Protein AF-A0A3M6KFP1-F1 (afdb_monomer_lite)

Radius of gyration: 14.01 Å; chains: 1; bounding box: 42×28×27 Å

Secondary structure (DSSP, 8-state):
-PPP-----SS----TT--EEEE-TTS-EEEEE-----HHHHHSHHHHHHHHHHHHHSTTHHHHHHHHHHHHTT---

Structure (mmCIF, N/CA/C/O backbone):
data_AF-A0A3M6KFP1-F1
#
_entry.id   AF-A0A3M6KFP1-F1
#
loop_
_atom_site.group_PDB
_atom_site.id
_atom_site.type_symbol
_atom_site.label_atom_id
_atom_site.label_alt_id
_atom_site.label_comp_id
_atom_site.label_asym_id
_atom_site.label_entity_id
_atom_site.label_seq_id
_atom_site.pdbx_PDB_ins_code
_atom_site.Cartn_x
_atom_site.Cartn_y
_atom_site.Cartn_z
_atom_site.occupancy
_atom_site.B_iso_or_equiv
_atom_site.auth_seq_id
_atom_site.auth_comp_id
_atom_site.auth_asym_id
_atom_site.auth_atom_id
_atom_site.pdbx_PDB_model_num
ATOM 1 N N . MET A 1 1 ? -16.225 8.010 -13.502 1.00 41.62 1 MET A N 1
ATOM 2 C CA . MET A 1 1 ? -16.185 7.201 -12.265 1.00 41.62 1 MET A CA 1
ATOM 3 C C . MET A 1 1 ? -15.562 5.870 -12.629 1.00 41.62 1 MET A C 1
ATOM 5 O O . MET A 1 1 ? -16.110 5.200 -13.495 1.00 41.62 1 MET A O 1
ATOM 9 N N . SER A 1 2 ? -14.389 5.551 -12.080 1.00 52.22 2 SER A N 1
ATOM 10 C CA . SER A 1 2 ? -13.699 4.298 -12.405 1.00 52.22 2 SER A CA 1
ATOM 11 C C . SER A 1 2 ? -14.500 3.140 -11.818 1.00 52.22 2 SER A C 1
ATOM 13 O O . SER A 1 2 ? -14.707 3.097 -10.607 1.00 52.22 2 SER A O 1
ATOM 15 N N . LYS A 1 3 ? -15.018 2.252 -12.670 1.00 62.88 3 LYS A N 1
ATOM 16 C CA . LYS A 1 3 ? -15.595 0.985 -12.219 1.00 62.88 3 LYS A CA 1
ATOM 17 C C . LYS A 1 3 ? -14.433 0.138 -11.713 1.00 62.88 3 LYS A C 1
ATOM 19 O O . LYS A 1 3 ? -13.486 -0.086 -12.456 1.00 62.88 3 LYS A O 1
ATOM 24 N N . ILE A 1 4 ? -14.488 -0.265 -10.450 1.00 76.38 4 ILE A N 1
ATOM 25 C CA . ILE A 1 4 ? -13.611 -1.320 -9.943 1.00 76.38 4 ILE A CA 1
ATOM 26 C C . ILE A 1 4 ? -13.987 -2.581 -10.721 1.00 76.38 4 ILE A C 1
ATOM 28 O O . ILE A 1 4 ? -15.164 -2.948 -10.741 1.00 76.38 4 ILE A O 1
ATOM 32 N N . ASP A 1 5 ? -13.016 -3.188 -11.395 1.00 79.62 5 ASP A N 1
ATOM 33 C CA . ASP A 1 5 ? -13.206 -4.469 -12.064 1.00 79.62 5 ASP A CA 1
ATOM 34 C C . ASP A 1 5 ? -12.980 -5.587 -11.044 1.00 79.62 5 ASP A C 1
ATOM 36 O O . ASP A 1 5 ? -11.865 -5.798 -10.569 1.00 79.62 5 ASP A O 1
ATOM 40 N N . LEU A 1 6 ? -14.067 -6.230 -10.615 1.00 80.75 6 LEU A N 1
ATOM 41 C CA . LEU A 1 6 ? -14.006 -7.318 -9.645 1.00 80.75 6 LEU A CA 1
ATOM 42 C C . LEU A 1 6 ? -13.858 -8.636 -10.398 1.00 80.75 6 LEU A C 1
ATOM 44 O O . LEU A 1 6 ? -14.804 -9.102 -11.031 1.00 80.75 6 LEU A O 1
ATOM 48 N N . GLN A 1 7 ? -12.684 -9.247 -10.280 1.00 82.81 7 GLN A N 1
ATOM 49 C CA . GLN A 1 7 ? -12.393 -10.553 -10.856 1.00 82.81 7 GLN A CA 1
ATOM 50 C C . GLN A 1 7 ? -12.177 -11.584 -9.745 1.00 82.81 7 GLN A C 1
ATOM 52 O O . GLN A 1 7 ? -11.451 -11.339 -8.781 1.00 82.81 7 GLN A O 1
ATOM 57 N N . VAL A 1 8 ? -12.821 -12.746 -9.879 1.00 87.31 8 VAL A N 1
ATOM 58 C CA . VAL A 1 8 ? -12.557 -13.926 -9.046 1.00 87.31 8 VAL A CA 1
ATOM 59 C C . VAL A 1 8 ? -11.776 -14.903 -9.911 1.00 87.31 8 VAL A C 1
ATOM 61 O O . VAL A 1 8 ? -12.332 -15.477 -10.845 1.00 87.31 8 VAL A O 1
ATOM 64 N N . ALA A 1 9 ? -10.490 -15.059 -9.618 1.00 87.81 9 ALA A N 1
ATOM 65 C CA . ALA A 1 9 ? -9.574 -15.905 -10.372 1.00 87.81 9 ALA A CA 1
ATOM 66 C C . ALA A 1 9 ? -8.803 -16.838 -9.429 1.00 87.81 9 ALA A C 1
ATOM 68 O O . ALA A 1 9 ? -8.600 -16.526 -8.255 1.00 87.81 9 ALA A O 1
ATOM 69 N N . GLU A 1 10 ? -8.369 -17.988 -9.949 1.00 88.06 10 GLU A N 1
ATOM 70 C CA . GLU A 1 10 ? -7.524 -18.938 -9.208 1.00 88.06 10 GLU A CA 1
ATOM 71 C C . GLU A 1 10 ? -6.077 -18.436 -9.061 1.00 88.06 10 GLU A C 1
ATOM 73 O O . GLU A 1 10 ? -5.362 -18.839 -8.143 1.00 88.06 10 GLU A O 1
ATOM 78 N N . SER A 1 11 ? -5.658 -17.525 -9.942 1.00 86.31 11 SER A N 1
ATOM 79 C CA . SER A 1 11 ? -4.344 -16.889 -9.948 1.00 86.31 11 SER A CA 1
ATOM 80 C C . SER A 1 11 ? -4.463 -15.376 -10.086 1.00 86.31 11 SER A C 1
ATOM 82 O O . SER A 1 11 ? -5.385 -14.871 -10.720 1.00 86.31 11 SER A O 1
ATOM 84 N N . LEU A 1 12 ? -3.499 -14.658 -9.511 1.00 86.06 12 LEU A N 1
ATOM 85 C CA . LEU A 1 12 ? -3.370 -13.214 -9.675 1.00 86.06 12 LEU A CA 1
ATOM 86 C C . LEU A 1 12 ? -2.436 -12.923 -10.851 1.00 86.06 12 LEU A C 1
ATOM 88 O O . LEU A 1 12 ? -1.304 -13.410 -10.872 1.00 8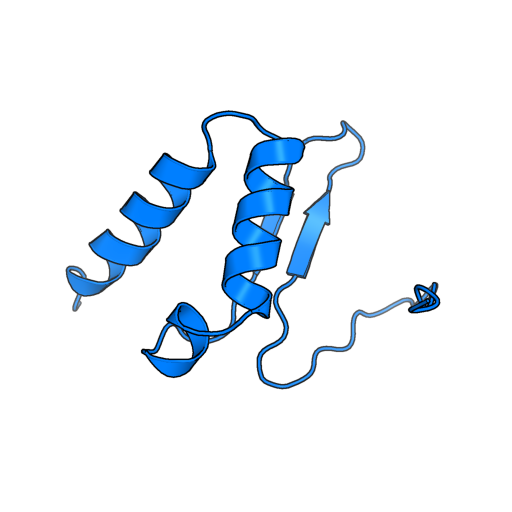6.06 12 LEU A O 1
ATOM 92 N N . GLU A 1 13 ? -2.918 -12.136 -11.805 1.00 86.62 13 GLU A N 1
ATOM 93 C CA . GLU A 1 13 ? -2.118 -11.598 -12.904 1.00 86.62 13 GLU A CA 1
ATOM 94 C C . GLU A 1 13 ? -1.636 -10.195 -12.526 1.00 86.62 13 GLU A C 1
ATOM 96 O O . GLU A 1 13 ? -2.396 -9.412 -11.958 1.00 86.62 13 GLU A O 1
ATOM 101 N N . PHE A 1 14 ? -0.364 -9.902 -12.799 1.00 86.31 14 PHE A N 1
ATOM 102 C CA . PHE A 1 14 ? 0.259 -8.618 -12.482 1.00 86.31 14 PHE A CA 1
ATOM 103 C C . PHE A 1 14 ? 0.929 -8.042 -13.722 1.00 86.31 14 PHE A C 1
ATOM 105 O O . PHE A 1 14 ? 1.660 -8.743 -14.430 1.00 86.31 14 PHE A O 1
ATOM 112 N N . GLU A 1 15 ? 0.729 -6.752 -13.936 1.00 88.81 15 GLU A N 1
ATOM 113 C CA . GLU A 1 15 ? 1.408 -5.963 -14.949 1.00 88.81 15 GLU A CA 1
ATOM 114 C C . GLU A 1 15 ? 2.664 -5.284 -14.383 1.00 88.81 15 GLU A C 1
ATOM 116 O O . GLU A 1 15 ? 2.909 -5.213 -13.173 1.00 88.81 15 GLU A O 1
ATOM 121 N N . HIS A 1 16 ? 3.517 -4.789 -15.281 1.00 83.56 16 HIS A N 1
ATOM 122 C CA . HIS A 1 16 ? 4.713 -4.069 -14.867 1.00 83.56 16 HIS A CA 1
ATOM 123 C C . HIS A 1 16 ? 4.334 -2.778 -14.132 1.00 83.56 16 HIS A C 1
ATOM 125 O O . HIS A 1 16 ? 3.700 -1.896 -14.705 1.00 83.56 16 HIS A O 1
ATOM 131 N N . GLY A 1 17 ? 4.773 -2.662 -12.878 1.00 85.44 17 GLY A N 1
ATOM 132 C CA . GLY A 1 17 ? 4.475 -1.513 -12.021 1.00 85.44 17 GLY A CA 1
ATOM 133 C C . GLY A 1 17 ? 3.329 -1.746 -11.034 1.00 85.44 17 GLY A C 1
ATOM 134 O O . GLY A 1 17 ? 3.115 -0.897 -10.168 1.00 85.44 17 GLY A O 1
ATOM 135 N N . ASP A 1 18 ? 2.639 -2.889 -11.105 1.00 89.75 18 ASP A N 1
ATOM 136 C CA . ASP A 1 18 ? 1.553 -3.199 -10.179 1.00 89.75 18 ASP A CA 1
ATOM 137 C C . ASP A 1 18 ? 2.030 -3.308 -8.731 1.00 89.75 18 ASP A C 1
ATOM 139 O O . ASP A 1 18 ? 3.071 -3.891 -8.415 1.00 89.75 18 ASP A O 1
ATOM 143 N N . ILE A 1 19 ? 1.209 -2.769 -7.832 1.00 91.00 19 ILE A N 1
ATOM 144 C CA . ILE A 1 19 ? 1.391 -2.866 -6.387 1.00 91.00 19 ILE A CA 1
ATOM 145 C C . ILE A 1 19 ? 0.229 -3.678 -5.826 1.00 91.00 19 ILE A C 1
ATOM 147 O O . ILE A 1 19 ? -0.933 -3.316 -6.007 1.00 91.00 19 ILE A O 1
ATOM 151 N N . ALA A 1 20 ? 0.542 -4.749 -5.100 1.00 90.94 20 ALA A N 1
ATOM 152 C CA . ALA A 1 20 ? -0.458 -5.633 -4.516 1.00 90.94 20 ALA A CA 1
ATOM 153 C C . ALA A 1 20 ? -0.436 -5.554 -2.991 1.00 90.94 20 ALA A C 1
ATOM 155 O O . ALA A 1 20 ? 0.618 -5.652 -2.363 1.00 90.94 20 ALA A O 1
ATOM 156 N N . ILE A 1 21 ? -1.614 -5.441 -2.383 1.00 90.06 21 ILE A N 1
ATOM 157 C CA . ILE A 1 21 ? -1.785 -5.522 -0.932 1.00 90.06 21 ILE A CA 1
ATOM 158 C C . ILE A 1 21 ? -2.661 -6.732 -0.650 1.00 90.06 21 ILE A C 1
ATOM 160 O O . ILE A 1 21 ? -3.764 -6.855 -1.175 1.00 90.06 21 ILE A O 1
ATOM 164 N N . THR A 1 22 ? -2.169 -7.631 0.191 1.00 90.44 22 THR A N 1
ATOM 165 C CA . THR A 1 22 ? -2.951 -8.780 0.653 1.00 90.44 22 THR A CA 1
ATOM 166 C C . THR A 1 22 ? -3.586 -8.452 1.996 1.00 90.44 22 THR A C 1
ATOM 168 O O . THR A 1 22 ? -2.909 -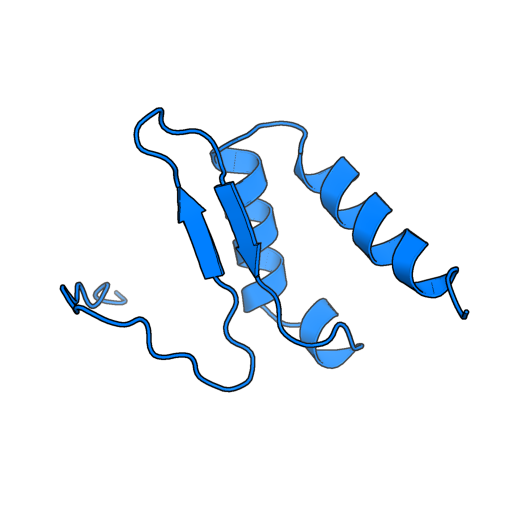7.957 2.899 1.00 90.44 22 THR A O 1
ATOM 171 N N . ILE A 1 23 ? -4.879 -8.741 2.133 1.00 89.81 23 ILE A N 1
ATOM 172 C CA . ILE A 1 23 ? -5.617 -8.620 3.393 1.00 89.81 23 ILE A CA 1
ATOM 173 C C . ILE A 1 23 ? -5.940 -10.030 3.883 1.00 89.81 23 ILE A C 1
ATOM 175 O O . ILE A 1 23 ? -6.424 -10.870 3.123 1.00 89.81 23 ILE A O 1
ATOM 179 N N . LYS A 1 24 ? -5.609 -10.310 5.141 1.00 9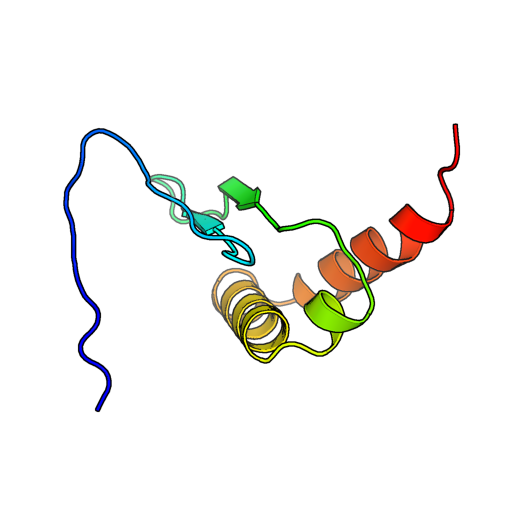1.25 24 LYS A N 1
ATOM 180 C CA . LYS A 1 24 ? -5.860 -11.602 5.782 1.00 91.25 24 LYS A CA 1
ATOM 181 C C . LYS A 1 24 ? -7.334 -11.738 6.191 1.00 91.25 24 LYS A C 1
ATOM 183 O O . LYS A 1 24 ? -8.028 -10.730 6.316 1.00 91.25 24 LYS A O 1
ATOM 188 N N . PRO A 1 25 ? -7.816 -12.964 6.479 1.00 93.00 25 PRO A N 1
ATOM 189 C CA . PRO A 1 25 ? -9.189 -13.177 6.945 1.00 93.00 25 PRO A CA 1
ATOM 190 C C . PRO A 1 25 ? -9.564 -12.414 8.227 1.00 93.00 25 PRO A C 1
ATOM 192 O O . PRO A 1 25 ? -10.741 -12.161 8.456 1.00 93.00 25 PRO A O 1
ATOM 195 N N . ASP A 1 26 ? -8.582 -12.045 9.054 1.00 89.31 26 ASP A N 1
ATOM 196 C CA . ASP A 1 26 ? -8.758 -11.253 10.280 1.00 89.31 26 ASP A CA 1
ATOM 197 C C . ASP A 1 26 ? -8.767 -9.729 10.038 1.00 89.31 26 ASP A C 1
ATOM 199 O O . ASP A 1 26 ? -8.862 -8.953 10.985 1.00 89.31 26 ASP A O 1
ATOM 203 N N . GLY A 1 27 ? -8.673 -9.290 8.779 1.00 84.31 27 GLY A N 1
ATOM 204 C CA . GLY A 1 27 ? -8.635 -7.881 8.393 1.00 84.31 27 GLY A CA 1
ATOM 205 C C . GLY A 1 27 ? -7.251 -7.235 8.489 1.00 84.31 27 GLY A C 1
ATOM 206 O O . GLY A 1 27 ? -7.100 -6.084 8.081 1.00 84.31 27 GLY A O 1
ATOM 207 N N . ALA A 1 28 ? -6.230 -7.949 8.971 1.00 85.75 28 ALA A N 1
ATOM 208 C CA . ALA A 1 28 ? -4.872 -7.425 9.029 1.00 85.75 28 ALA A CA 1
ATOM 209 C C . ALA A 1 28 ? -4.207 -7.416 7.645 1.00 85.75 28 ALA A C 1
ATOM 211 O O . ALA A 1 28 ? -4.459 -8.277 6.793 1.00 85.75 28 ALA A O 1
ATOM 212 N N . ILE A 1 29 ? -3.274 -6.485 7.438 1.00 88.44 29 ILE A N 1
ATOM 213 C CA . ILE A 1 29 ? -2.414 -6.501 6.252 1.00 88.44 29 ILE A CA 1
ATOM 214 C C . ILE A 1 29 ? -1.498 -7.732 6.325 1.00 88.44 29 ILE A C 1
ATOM 216 O O . ILE A 1 29 ? -0.814 -7.987 7.317 1.00 88.44 29 ILE A O 1
ATOM 220 N N . GLY A 1 30 ? -1.495 -8.526 5.256 1.00 87.81 30 GLY A N 1
ATOM 221 C CA . GLY A 1 30 ? -0.621 -9.682 5.097 1.00 87.81 30 GLY A CA 1
ATOM 222 C C . GLY A 1 30 ? 0.767 -9.296 4.619 1.00 87.81 30 GLY A C 1
ATOM 223 O O . GLY A 1 30 ? 1.762 -9.511 5.309 1.00 87.81 30 GLY A O 1
ATOM 224 N N . LYS A 1 31 ? 0.814 -8.781 3.395 1.00 88.75 31 LYS A N 1
ATOM 225 C CA . LYS A 1 31 ? 2.011 -8.418 2.637 1.00 88.75 31 LYS A CA 1
ATOM 226 C C . LYS A 1 31 ? 1.666 -7.294 1.673 1.00 88.75 31 LYS A C 1
ATOM 228 O O . LYS A 1 31 ? 0.572 -7.294 1.104 1.00 88.75 31 LYS A O 1
ATOM 233 N N . VAL A 1 32 ? 2.640 -6.421 1.448 1.00 88.81 32 VAL A N 1
ATOM 234 C CA . VAL A 1 32 ? 2.647 -5.440 0.363 1.00 88.81 32 VAL A CA 1
ATOM 235 C C . VAL A 1 32 ? 3.723 -5.882 -0.624 1.00 88.81 32 VAL A C 1
ATOM 237 O O . VAL A 1 32 ? 4.879 -6.053 -0.242 1.00 88.81 32 VAL A O 1
ATOM 240 N N . ILE A 1 33 ? 3.328 -6.140 -1.865 1.00 88.75 33 ILE A N 1
ATOM 241 C CA . ILE A 1 33 ? 4.199 -6.572 -2.958 1.00 88.75 33 ILE A CA 1
ATOM 242 C C . ILE A 1 33 ? 4.347 -5.377 -3.888 1.00 88.75 33 ILE A C 1
ATOM 244 O O . ILE A 1 33 ? 3.351 -4.779 -4.291 1.00 88.75 33 ILE A O 1
ATOM 248 N N . MET A 1 34 ? 5.587 -5.016 -4.191 1.00 87.00 34 MET A N 1
ATOM 249 C CA . MET A 1 34 ? 5.913 -3.810 -4.938 1.00 87.00 34 MET A CA 1
ATOM 250 C C . MET A 1 34 ? 6.828 -4.130 -6.114 1.00 87.00 34 MET A C 1
ATOM 252 O O . MET A 1 34 ? 7.633 -5.066 -6.015 1.00 87.00 34 MET A O 1
ATOM 256 N N . PRO A 1 35 ? 6.766 -3.334 -7.195 1.00 85.75 35 PRO A N 1
ATOM 257 C CA . PRO A 1 35 ? 7.783 -3.381 -8.227 1.00 85.75 35 PRO A CA 1
ATOM 258 C C . PRO A 1 35 ? 9.120 -2.897 -7.648 1.00 85.75 35 PRO A C 1
ATOM 260 O O . PRO A 1 35 ? 9.210 -2.391 -6.524 1.00 85.75 35 PRO A O 1
ATOM 263 N N . LYS A 1 36 ? 10.194 -3.069 -8.418 1.00 84.25 36 LYS A N 1
ATOM 264 C CA . LYS A 1 36 ? 11.521 -2.600 -8.017 1.00 84.25 36 LYS A CA 1
ATOM 265 C C . LYS A 1 36 ? 11.471 -1.099 -7.709 1.00 84.25 36 LYS A C 1
ATOM 267 O O . LYS A 1 36 ? 11.040 -0.309 -8.536 1.00 84.25 36 LYS A O 1
ATOM 272 N N . MET A 1 37 ? 11.962 -0.717 -6.534 1.00 80.44 37 MET A N 1
ATOM 273 C CA . MET A 1 37 ? 11.926 0.674 -6.085 1.00 80.44 37 MET A CA 1
ATOM 274 C C . MET A 1 37 ? 12.997 1.523 -6.777 1.00 80.44 37 MET A C 1
ATOM 276 O O . MET A 1 37 ? 14.152 1.577 -6.347 1.00 80.44 37 MET A O 1
ATOM 280 N N . ASP A 1 38 ? 12.593 2.215 -7.835 1.00 84.12 38 ASP A N 1
ATOM 281 C CA . ASP A 1 38 ? 13.343 3.266 -8.521 1.00 84.12 38 ASP A CA 1
ATOM 282 C C . ASP A 1 38 ? 12.686 4.649 -8.336 1.00 84.12 38 ASP A C 1
ATOM 284 O O . ASP A 1 38 ? 11.730 4.821 -7.571 1.00 84.12 38 ASP A O 1
ATOM 288 N N . GLU A 1 39 ? 13.261 5.685 -8.955 1.00 84.75 39 GLU A N 1
ATOM 289 C CA . GLU A 1 39 ? 12.712 7.045 -8.872 1.00 84.75 39 GLU A CA 1
ATOM 290 C C . GLU A 1 39 ? 11.330 7.155 -9.518 1.00 84.75 39 GLU A C 1
ATOM 292 O O . GLU A 1 39 ? 10.485 7.892 -9.012 1.00 84.75 39 GLU A O 1
ATOM 297 N N . GLU A 1 40 ? 11.079 6.409 -10.591 1.00 85.50 40 GLU A N 1
ATOM 298 C CA . GLU A 1 40 ? 9.788 6.396 -11.274 1.00 85.50 40 GLU A CA 1
ATOM 299 C C . GLU A 1 40 ? 8.695 5.847 -10.354 1.00 85.50 40 GLU A C 1
ATOM 301 O O . GLU A 1 40 ? 7.698 6.525 -10.095 1.00 85.50 40 GLU A O 1
ATOM 306 N N . THR A 1 41 ? 8.933 4.682 -9.750 1.00 84.69 41 THR A N 1
ATOM 307 C CA . THR A 1 41 ? 8.003 4.044 -8.815 1.00 84.69 41 THR A CA 1
ATOM 308 C C . THR A 1 41 ? 7.701 4.953 -7.625 1.00 84.69 41 THR A C 1
ATOM 310 O O . THR A 1 41 ? 6.535 5.141 -7.275 1.00 84.69 41 THR A O 1
ATOM 313 N N . ARG A 1 42 ? 8.719 5.592 -7.029 1.00 84.12 42 ARG A N 1
ATOM 314 C CA . ARG A 1 42 ? 8.537 6.520 -5.892 1.00 84.12 42 ARG A CA 1
ATOM 315 C C . ARG A 1 42 ? 7.726 7.763 -6.244 1.00 84.12 42 ARG A C 1
ATOM 317 O O . ARG A 1 42 ? 7.023 8.303 -5.389 1.00 84.12 42 ARG A O 1
ATOM 324 N N . ASN A 1 43 ? 7.843 8.232 -7.481 1.00 87.50 43 ASN A N 1
ATOM 325 C CA . ASN A 1 43 ? 7.126 9.407 -7.960 1.00 87.50 43 ASN A CA 1
ATOM 326 C C . ASN A 1 43 ? 5.745 9.071 -8.538 1.00 87.50 43 ASN A C 1
ATOM 328 O O . ASN A 1 43 ? 4.950 9.989 -8.751 1.00 87.50 43 ASN A O 1
ATOM 332 N N . SER A 1 44 ? 5.442 7.785 -8.737 1.00 89.75 44 SER A N 1
ATOM 333 C CA . SER A 1 44 ? 4.175 7.320 -9.294 1.00 89.75 44 SER A CA 1
ATOM 334 C C . SER A 1 44 ? 2.975 7.641 -8.394 1.00 89.75 44 SER A C 1
ATOM 336 O O . SER A 1 44 ? 3.042 7.629 -7.159 1.00 89.75 44 SER A O 1
ATOM 338 N N . GLU A 1 45 ? 1.823 7.889 -9.022 1.00 91.25 45 GLU A N 1
ATOM 339 C CA . GLU A 1 45 ? 0.558 8.036 -8.296 1.00 91.25 45 GLU A CA 1
ATOM 340 C C . GLU A 1 45 ? 0.137 6.740 -7.596 1.00 91.25 45 GLU A C 1
ATOM 342 O O . GLU A 1 45 ? -0.444 6.795 -6.511 1.00 91.25 45 GLU A O 1
ATOM 347 N N . GLY A 1 46 ? 0.448 5.583 -8.193 1.00 88.88 46 GLY A N 1
ATOM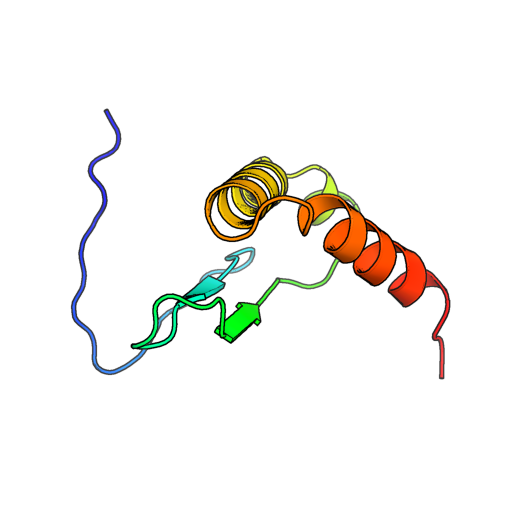 348 C CA . GLY A 1 46 ? 0.147 4.269 -7.625 1.00 88.88 46 GLY A CA 1
ATOM 349 C C . GLY A 1 46 ? 0.798 4.081 -6.257 1.00 88.88 46 GLY A C 1
ATOM 350 O O . GLY A 1 46 ? 0.121 3.708 -5.299 1.00 88.88 46 GLY A O 1
ATOM 351 N N . TYR A 1 47 ? 2.077 4.448 -6.130 1.00 89.19 47 TYR A N 1
ATOM 352 C CA . TYR A 1 47 ? 2.791 4.402 -4.856 1.00 89.19 47 TYR A CA 1
ATOM 353 C C . TYR A 1 47 ? 2.146 5.298 -3.793 1.00 89.19 47 TYR A C 1
ATOM 355 O O . TYR A 1 47 ? 1.890 4.850 -2.676 1.00 89.19 47 TYR A O 1
ATOM 363 N N . ARG A 1 48 ? 1.811 6.548 -4.141 1.0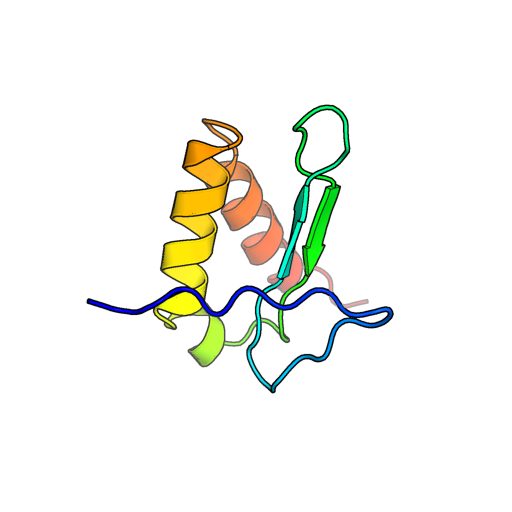0 90.31 48 ARG A N 1
ATOM 364 C CA . ARG A 1 48 ? 1.161 7.482 -3.202 1.00 90.31 48 ARG A CA 1
ATOM 365 C C . ARG A 1 48 ? -0.193 6.959 -2.723 1.00 90.31 48 ARG A C 1
ATOM 367 O O . ARG A 1 48 ? -0.444 6.965 -1.523 1.00 90.31 48 ARG A O 1
ATOM 374 N N . LYS A 1 49 ? -1.025 6.445 -3.638 1.00 91.38 49 LYS A N 1
ATOM 375 C CA . LYS A 1 49 ? -2.325 5.848 -3.295 1.00 91.38 49 LYS A CA 1
ATOM 376 C C . LYS A 1 49 ? -2.177 4.616 -2.411 1.00 91.38 49 LYS A C 1
ATOM 378 O O . LYS A 1 49 ? -2.957 4.453 -1.480 1.00 91.38 49 LYS A O 1
ATOM 383 N N . MET A 1 50 ? -1.175 3.773 -2.663 1.00 90.69 50 MET A N 1
ATOM 384 C CA . MET A 1 50 ? -0.894 2.635 -1.790 1.00 90.69 50 MET A CA 1
ATOM 385 C C . MET A 1 50 ? -0.576 3.093 -0.361 1.00 90.69 50 MET A C 1
ATOM 387 O O . MET A 1 50 ? -1.137 2.533 0.577 1.00 90.69 50 MET A O 1
ATOM 391 N N . LEU A 1 51 ? 0.246 4.134 -0.180 1.00 89.69 51 LEU A N 1
ATOM 392 C CA . LEU A 1 51 ? 0.543 4.658 1.158 1.00 89.69 51 LEU A CA 1
ATOM 393 C C . LEU A 1 51 ? -0.720 5.137 1.883 1.00 89.69 51 LEU A C 1
ATOM 395 O O . LEU A 1 51 ? -0.839 4.948 3.091 1.00 89.69 51 LEU A O 1
ATOM 399 N N . ASP A 1 52 ? -1.659 5.743 1.158 1.00 90.50 52 ASP A N 1
ATOM 400 C CA . ASP A 1 52 ? -2.926 6.203 1.731 1.00 90.50 52 ASP A CA 1
ATOM 401 C C . ASP A 1 52 ? -3.846 5.025 2.102 1.00 90.50 52 ASP A C 1
ATOM 403 O O . ASP A 1 52 ? -4.509 5.068 3.137 1.00 90.50 52 ASP A O 1
ATOM 407 N N . VAL A 1 53 ? -3.839 3.938 1.319 1.00 88.12 53 VAL A N 1
ATOM 408 C CA . VAL A 1 53 ? -4.547 2.691 1.663 1.00 88.12 53 VAL A CA 1
ATOM 409 C C . VAL A 1 53 ? -3.939 2.035 2.903 1.00 88.12 53 VAL A C 1
ATOM 411 O O . VAL A 1 53 ? -4.679 1.600 3.782 1.00 88.12 53 VAL A O 1
ATOM 414 N N . ILE A 1 54 ? -2.608 1.982 3.008 1.00 88.50 54 ILE A N 1
ATOM 415 C CA . ILE A 1 54 ? -1.930 1.440 4.193 1.00 88.50 54 ILE A CA 1
ATOM 416 C C . ILE A 1 54 ? -2.287 2.253 5.437 1.00 88.50 54 ILE A C 1
ATOM 418 O O . ILE A 1 54 ? -2.611 1.662 6.462 1.00 88.50 54 ILE A O 1
ATOM 422 N N . GLU A 1 55 ? -2.267 3.583 5.352 1.00 87.62 55 GLU A N 1
ATOM 423 C CA . GLU A 1 55 ? -2.624 4.451 6.478 1.00 87.62 55 GLU A CA 1
ATOM 424 C C . GLU A 1 55 ? -4.091 4.279 6.896 1.00 87.62 55 GLU A C 1
ATOM 426 O O . GLU A 1 55 ? -4.402 4.282 8.084 1.00 87.62 55 GLU A O 1
ATOM 431 N N . LEU A 1 56 ? -4.994 4.078 5.930 1.00 87.25 56 LEU A N 1
ATOM 432 C CA . LEU A 1 56 ? -6.407 3.820 6.205 1.00 87.25 56 LEU A CA 1
ATOM 433 C C . LEU A 1 56 ? -6.618 2.483 6.928 1.00 87.25 56 LEU A C 1
ATOM 435 O O . LEU A 1 56 ? -7.410 2.405 7.866 1.00 87.25 56 LEU A O 1
ATOM 439 N N . LEU A 1 57 ? -5.947 1.428 6.464 1.00 84.12 57 LEU A N 1
ATOM 440 C CA . LEU A 1 57 ? -6.106 0.077 7.004 1.00 84.12 57 LEU A CA 1
ATOM 441 C C . LEU A 1 57 ? -5.354 -0.114 8.326 1.00 84.12 57 LEU A C 1
ATOM 443 O O . LEU A 1 57 ? -5.805 -0.869 9.184 1.00 84.12 57 LEU A O 1
ATOM 447 N N . GLN A 1 58 ? -4.218 0.559 8.497 1.00 83.25 58 GLN A N 1
ATOM 448 C CA . GLN A 1 58 ? -3.385 0.474 9.689 1.00 83.25 58 GLN A CA 1
ATOM 449 C C . GLN A 1 58 ? -2.762 1.849 9.999 1.00 83.25 58 GLN A C 1
ATOM 451 O O . GLN A 1 58 ? -1.624 2.121 9.594 1.00 83.25 58 GLN A O 1
ATOM 456 N N . PRO A 1 59 ? -3.477 2.719 10.735 1.00 85.88 59 PRO A N 1
ATOM 457 C CA . PRO A 1 59 ? -3.011 4.068 11.052 1.00 85.88 59 PRO A CA 1
ATOM 458 C C . PRO A 1 59 ? -1.624 4.091 11.708 1.00 85.88 59 PRO A C 1
ATOM 460 O O . PRO A 1 59 ? -1.332 3.279 12.587 1.00 85.88 59 PRO A O 1
ATOM 463 N N . GLY A 1 60 ? -0.766 5.018 11.279 1.00 80.00 60 GLY A N 1
ATOM 464 C CA . GLY A 1 60 ? 0.629 5.155 11.716 1.00 80.00 60 GLY A CA 1
ATOM 465 C C . GLY A 1 60 ? 1.646 4.321 10.924 1.00 80.00 60 GLY A C 1
ATOM 466 O O . GLY A 1 60 ? 2.853 4.528 11.066 1.00 80.00 60 GLY A O 1
ATOM 467 N N . SER A 1 61 ? 1.197 3.418 10.049 1.00 79.44 61 SER A N 1
ATOM 468 C CA . SER A 1 61 ? 2.091 2.498 9.322 1.00 79.44 61 SER A CA 1
ATOM 469 C C . SER A 1 61 ? 2.789 3.144 8.127 1.00 79.44 61 SER A C 1
ATOM 471 O O . SER A 1 61 ? 3.822 2.645 7.676 1.00 79.44 61 SER A O 1
ATOM 473 N N . LYS A 1 62 ? 2.277 4.271 7.613 1.00 78.06 62 LYS A N 1
ATO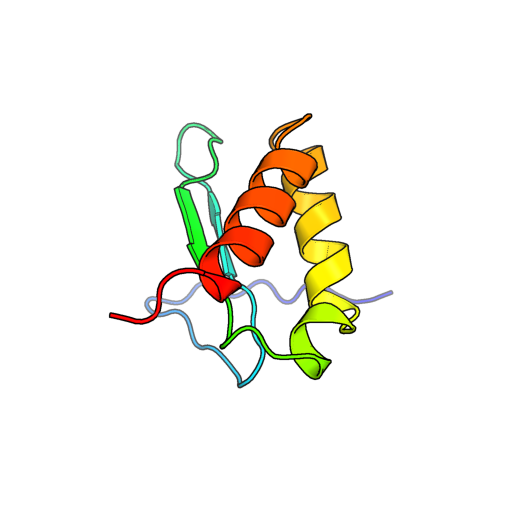M 474 C CA . LYS A 1 62 ? 2.876 4.983 6.472 1.00 78.06 62 LYS A CA 1
ATOM 475 C C . LYS A 1 62 ? 4.314 5.417 6.750 1.00 78.06 62 LYS A C 1
ATOM 477 O O . LYS A 1 62 ? 5.187 5.253 5.897 1.00 78.06 62 LYS A O 1
ATOM 482 N N . GLU A 1 63 ? 4.589 5.930 7.948 1.00 76.56 63 GLU A N 1
ATOM 483 C CA . GLU A 1 63 ? 5.943 6.348 8.324 1.00 76.56 63 GLU A CA 1
ATOM 484 C C . GLU A 1 63 ? 6.912 5.170 8.440 1.00 76.56 63 GLU A C 1
ATOM 486 O O . GLU A 1 63 ? 8.077 5.281 8.049 1.00 76.56 63 GLU A O 1
ATOM 491 N N . GLU A 1 64 ? 6.450 4.042 8.978 1.00 74.56 64 GLU A N 1
ATOM 492 C CA . GLU A 1 64 ? 7.258 2.826 9.087 1.00 74.56 64 GLU A CA 1
ATOM 493 C C . GLU A 1 64 ? 7.601 2.271 7.705 1.00 74.56 64 GLU A C 1
ATOM 495 O O . GLU A 1 64 ? 8.749 1.896 7.452 1.00 74.56 64 GLU A O 1
ATOM 500 N N . PHE A 1 65 ? 6.637 2.313 6.784 1.00 75.62 65 PHE A N 1
ATOM 501 C CA . PHE A 1 65 ? 6.808 1.861 5.410 1.00 75.62 65 PHE A CA 1
ATOM 502 C C . PHE A 1 65 ? 7.835 2.715 4.650 1.00 75.62 65 PHE A C 1
ATOM 504 O O . PHE A 1 65 ? 8.773 2.186 4.049 1.00 75.62 65 PHE A O 1
ATOM 511 N N . ILE A 1 66 ? 7.737 4.045 4.759 1.00 76.19 66 ILE A N 1
ATOM 512 C CA . ILE A 1 66 ? 8.703 4.981 4.156 1.00 76.19 66 ILE A CA 1
ATOM 513 C C . ILE A 1 66 ? 10.110 4.779 4.743 1.00 76.19 66 ILE A C 1
ATOM 515 O O . ILE A 1 66 ? 11.103 4.808 4.008 1.00 76.19 66 ILE A O 1
ATOM 519 N N . LYS A 1 67 ? 10.226 4.545 6.060 1.00 73.44 67 LYS A N 1
ATOM 520 C CA . LYS A 1 67 ? 11.512 4.248 6.716 1.00 73.44 67 LYS A CA 1
ATOM 521 C C . LYS A 1 67 ? 12.120 2.939 6.206 1.00 73.44 67 LYS A C 1
ATOM 523 O O . LYS A 1 67 ? 13.339 2.877 6.040 1.00 73.44 67 LYS A O 1
ATOM 528 N N . HIS A 1 68 ? 11.307 1.913 5.956 1.00 70.56 68 HIS A N 1
ATOM 529 C CA . HIS A 1 68 ? 11.773 0.630 5.430 1.00 70.56 68 HIS A CA 1
ATOM 530 C C . HIS A 1 68 ? 12.285 0.751 3.983 1.00 70.56 68 HIS A C 1
ATOM 532 O O . HIS A 1 68 ? 13.401 0.312 3.707 1.00 70.56 68 HIS A O 1
ATOM 538 N N . ASP A 1 69 ? 11.555 1.447 3.100 1.00 66.81 69 ASP A N 1
ATOM 539 C CA . ASP A 1 69 ? 12.014 1.738 1.726 1.00 66.81 69 ASP A CA 1
ATOM 540 C C . ASP A 1 69 ? 13.314 2.560 1.713 1.00 66.81 69 ASP A C 1
ATOM 542 O O . ASP A 1 69 ? 14.256 2.277 0.970 1.00 66.81 69 ASP A O 1
ATOM 546 N N . SER A 1 70 ? 13.414 3.556 2.597 1.00 61.00 70 SER A N 1
ATOM 547 C CA . SER A 1 70 ? 14.607 4.404 2.698 1.00 61.00 70 SER A CA 1
ATOM 548 C C . SER A 1 70 ? 15.838 3.626 3.176 1.00 61.00 70 SER A C 1
ATOM 550 O O . SER A 1 70 ? 16.950 3.899 2.726 1.00 61.00 70 SER A O 1
ATOM 552 N N . LYS A 1 71 ? 15.656 2.636 4.064 1.00 54.97 71 LYS A N 1
ATOM 553 C CA . LYS A 1 71 ? 16.732 1.762 4.565 1.00 54.97 71 LYS A CA 1
ATOM 554 C C . LYS A 1 71 ? 17.208 0.736 3.536 1.00 54.97 71 LYS A C 1
ATOM 556 O O . LYS A 1 71 ? 18.377 0.360 3.587 1.00 54.97 71 LYS A O 1
ATOM 561 N N . ALA A 1 72 ? 16.375 0.341 2.572 1.00 53.12 72 ALA A N 1
ATOM 562 C CA . ALA A 1 72 ? 16.793 -0.527 1.468 1.00 53.12 72 ALA A CA 1
ATOM 563 C C . ALA A 1 72 ? 17.876 0.116 0.571 1.00 53.12 72 ALA A C 1
ATOM 565 O O . ALA A 1 72 ? 18.639 -0.601 -0.068 1.00 53.12 72 ALA A O 1
ATOM 566 N N . LYS A 1 73 ? 18.044 1.452 0.597 1.00 47.69 73 LYS A N 1
ATOM 567 C CA . LYS A 1 73 ? 19.214 2.130 -0.002 1.00 47.69 73 LYS A CA 1
ATOM 568 C C . LYS A 1 73 ? 20.551 1.786 0.680 1.00 47.69 73 LYS A C 1
ATOM 570 O O . LYS A 1 73 ? 21.597 2.076 0.110 1.00 47.69 73 LYS A O 1
ATOM 575 N N . GLY A 1 74 ? 20.533 1.223 1.892 1.00 36.28 74 GLY A N 1
ATOM 576 C CA . GLY A 1 74 ? 21.720 0.995 2.724 1.00 36.28 74 GLY A CA 1
ATOM 577 C C . GLY A 1 74 ? 22.179 -0.459 2.856 1.00 36.28 74 GLY A C 1
ATOM 578 O O . GLY A 1 74 ? 23.203 -0.697 3.486 1.00 36.28 74 GLY A O 1
ATOM 579 N N . SER A 1 75 ? 21.464 -1.439 2.300 1.00 35.88 75 SER A N 1
ATOM 580 C CA . SER A 1 75 ? 21.917 -2.838 2.284 1.00 35.88 75 SER A CA 1
ATOM 581 C C . SER A 1 75 ? 22.268 -3.262 0.869 1.00 35.88 75 SER A C 1
ATOM 583 O O . SER A 1 75 ? 21.515 -3.948 0.189 1.00 35.88 75 SER A O 1
ATOM 585 N N . VAL A 1 76 ? 23.455 -2.824 0.455 1.00 35.62 76 VAL A N 1
ATOM 586 C CA . VAL A 1 76 ? 24.293 -3.612 -0.444 1.00 35.62 76 VAL A CA 1
ATOM 587 C C . VAL A 1 76 ? 24.917 -4.712 0.420 1.00 35.62 76 VAL A C 1
ATOM 589 O O . VAL A 1 76 ? 25.676 -4.425 1.349 1.00 35.62 76 VAL A O 1
ATOM 592 N N . HIS A 1 77 ? 24.548 -5.956 0.145 1.00 32.31 77 HIS A N 1
ATOM 593 C CA . HIS A 1 77 ? 25.406 -7.118 0.347 1.00 32.31 77 HIS A CA 1
ATOM 594 C C . HIS A 1 77 ? 25.401 -7.907 -0.955 1.00 32.31 77 HIS A C 1
ATOM 596 O O . HIS A 1 77 ? 24.294 -8.067 -1.520 1.00 32.31 77 HIS A O 1
#

Foldseek 3Di:
DDDDDDDDDPDDDDDAFDWDWDADPVLDTDDIDGHPDDPPSVPDPNNVVVLVVCCVSPNPCSVVVVVVVVCVVPDDD

Sequence (77 aa):
MSKIDLQVAESLEFEHGDIAITIKPDGAIGKVIMPKMDEETRNSEGYRKMLDVIELLQPGSKEEFIKHDSKAKGSVH

pLDDT: mean 79.78, std 14.95, range [32.31, 93.0]